Protein AF-A0ABD2MXI0-F1 (afdb_monomer)

pLDDT: mean 85.58, std 12.44, range [38.53, 97.31]

InterPro domains:
  IPR046341 SET domain superfamily [SSF82199] (22-144)
  IPR050600 SETD3/SETD6 methyltransferase [PTHR13271] (13-144)

Radius of gyration: 21.41 Å; Cα contacts (8 Å, |Δi|>4): 118; chains: 1; bounding box: 41×60×55 Å

Secondary structure (DSSP, 8-state):
--HHHHHHHHHHHGGGEEPPPHHHHHHHHHHHHTT---TT-EEEEEETTTEEEEEESS---TT-------GGGS--HHHHHH-HHHHHHHSS-----HHHHHHHHHHHHHHHGGG-TTHHHHHTS-SSPP--GGGS-HHHHTTS-HHHHHHHHHHHHHHHTT-

Structure (mmCIF, N/CA/C/O backbone):
data_AF-A0ABD2MXI0-F1
#
_entry.id   AF-A0ABD2MXI0-F1
#
loop_
_atom_site.group_PDB
_atom_site.id
_atom_site.type_symbol
_atom_site.label_atom_id
_atom_site.label_alt_id
_atom_site.label_comp_id
_atom_site.label_asym_id
_atom_site.label_entity_id
_atom_site.label_seq_id
_atom_site.pdbx_PDB_ins_code
_atom_site.Cartn_x
_atom_site.Cartn_y
_atom_site.Cartn_z
_atom_site.occupancy
_atom_site.B_iso_or_equiv
_atom_site.auth_seq_id
_atom_site.auth_comp_id
_atom_site.auth_asym_id
_atom_site.auth_atom_id
_atom_site.pdbx_PDB_model_num
ATOM 1 N N . MET A 1 1 ? -2.392 -37.648 29.460 1.00 53.56 1 MET A N 1
ATOM 2 C CA . MET A 1 1 ? -1.169 -37.071 28.840 1.00 53.56 1 MET A CA 1
ATOM 3 C C . MET A 1 1 ? -1.423 -36.378 27.478 1.00 53.56 1 MET A C 1
ATOM 5 O O . MET A 1 1 ? -0.682 -36.589 26.530 1.00 53.56 1 MET A O 1
ATOM 9 N N . GLY A 1 2 ? -2.438 -35.508 27.339 1.00 71.88 2 GLY A N 1
ATOM 10 C CA . GLY A 1 2 ? -2.767 -34.864 26.042 1.00 71.88 2 GLY A CA 1
ATOM 11 C C . GLY A 1 2 ? -2.481 -33.358 25.945 1.00 71.88 2 GLY A C 1
ATOM 12 O O . GLY A 1 2 ? -2.297 -32.824 24.850 1.00 71.88 2 GLY A O 1
ATOM 13 N N . ARG A 1 3 ? -2.411 -32.661 27.089 1.00 65.25 3 ARG A N 1
ATOM 14 C CA . ARG A 1 3 ? -2.288 -31.193 27.157 1.00 65.25 3 ARG A CA 1
ATOM 15 C C . ARG A 1 3 ? -0.935 -30.695 26.635 1.00 65.25 3 ARG A C 1
ATOM 17 O O . ARG A 1 3 ? -0.903 -29.806 25.789 1.00 65.25 3 ARG A O 1
ATOM 24 N N . THR A 1 4 ? 0.164 -31.335 27.032 1.00 72.44 4 THR A N 1
ATOM 25 C CA . THR A 1 4 ? 1.527 -30.978 26.597 1.00 72.44 4 THR A CA 1
ATOM 26 C C . THR A 1 4 ? 1.730 -31.187 25.096 1.00 72.44 4 THR A C 1
ATOM 28 O O . THR A 1 4 ? 2.303 -30.328 24.426 1.00 72.44 4 THR A O 1
ATOM 31 N N . LYS A 1 5 ? 1.198 -32.285 24.534 1.00 65.81 5 LYS A N 1
ATOM 32 C CA . LYS A 1 5 ? 1.287 -32.570 23.093 1.00 65.81 5 LYS A CA 1
ATOM 33 C C . LYS A 1 5 ? 0.536 -31.516 22.277 1.00 65.81 5 LYS A C 1
ATOM 35 O O . LYS A 1 5 ? 1.123 -30.990 21.335 1.00 65.81 5 LYS A O 1
ATOM 40 N N . ARG A 1 6 ? -0.690 -31.141 22.686 1.00 67.81 6 ARG A N 1
ATOM 41 C CA . ARG A 1 6 ? -1.489 -30.061 22.063 1.00 67.81 6 ARG A CA 1
ATOM 42 C C . ARG A 1 6 ? -0.785 -28.706 22.108 1.00 67.81 6 ARG A C 1
ATOM 44 O O . ARG A 1 6 ? -0.737 -28.019 21.095 1.00 67.81 6 ARG A O 1
ATOM 51 N N . ILE A 1 7 ? -0.205 -28.330 23.249 1.00 65.75 7 ILE A N 1
ATOM 52 C CA . ILE A 1 7 ? 0.540 -27.065 23.382 1.00 65.75 7 ILE A CA 1
ATOM 53 C C . ILE A 1 7 ? 1.755 -27.053 22.444 1.00 65.75 7 ILE A C 1
ATOM 55 O O . ILE A 1 7 ? 2.005 -26.064 21.758 1.00 65.75 7 ILE A O 1
ATOM 59 N N . ARG A 1 8 ? 2.478 -28.174 22.356 1.00 60.78 8 ARG A N 1
ATOM 60 C CA . ARG A 1 8 ? 3.668 -28.303 21.506 1.00 60.78 8 ARG A CA 1
ATOM 61 C C . ARG A 1 8 ? 3.335 -28.312 20.008 1.00 60.78 8 ARG A C 1
ATOM 63 O O . ARG A 1 8 ? 4.119 -27.793 19.222 1.00 60.78 8 ARG A O 1
ATOM 70 N N . THR A 1 9 ? 2.170 -28.834 19.610 1.00 60.09 9 THR A N 1
ATOM 71 C CA . THR A 1 9 ? 1.688 -28.737 18.215 1.00 60.09 9 THR A CA 1
ATOM 72 C C . THR A 1 9 ? 1.235 -27.321 17.871 1.00 60.09 9 THR A C 1
ATOM 74 O O . THR A 1 9 ? 1.617 -26.816 16.822 1.00 60.09 9 THR A O 1
ATOM 77 N N . ARG A 1 10 ? 0.523 -26.634 18.777 1.00 59.91 10 ARG A N 1
ATOM 78 C CA . ARG A 1 10 ? 0.129 -25.223 18.594 1.00 59.91 10 ARG A CA 1
ATOM 79 C C . ARG A 1 10 ? 1.339 -24.295 18.429 1.00 59.91 10 ARG A C 1
ATOM 81 O O . ARG A 1 10 ? 1.304 -23.403 17.591 1.00 59.91 10 ARG A O 1
ATOM 88 N N . ARG A 1 11 ? 2.426 -24.551 19.174 1.00 55.78 11 ARG A N 1
ATOM 89 C CA . ARG A 1 11 ? 3.695 -23.808 19.053 1.00 55.78 11 ARG A CA 1
ATOM 90 C C . ARG A 1 11 ? 4.399 -23.989 17.700 1.00 55.78 11 ARG A C 1
ATOM 92 O O . ARG A 1 11 ? 5.118 -23.093 17.275 1.00 55.78 11 ARG A O 1
ATOM 99 N N . LYS A 1 12 ? 4.194 -25.117 17.010 1.00 53.94 12 LYS A N 1
ATOM 100 C CA . LYS A 1 12 ? 4.702 -25.301 15.640 1.00 53.94 12 LYS A CA 1
ATOM 101 C C . LYS A 1 12 ? 3.912 -24.473 14.626 1.00 53.94 12 LYS A C 1
ATOM 103 O O . LYS A 1 12 ? 4.509 -23.914 13.722 1.00 53.94 12 LYS A O 1
ATOM 108 N N . THR A 1 13 ? 2.597 -24.323 14.795 1.00 53.44 13 THR A N 1
ATOM 109 C CA . THR A 1 13 ? 1.778 -23.466 13.916 1.00 53.44 13 THR A CA 1
ATOM 110 C C . THR A 1 13 ? 2.159 -21.987 14.039 1.00 53.44 13 THR A C 1
ATOM 112 O O . THR A 1 13 ? 2.171 -21.277 13.040 1.00 53.44 13 THR A O 1
ATOM 115 N N . THR A 1 14 ? 2.556 -21.528 15.231 1.00 53.84 14 THR A N 1
ATOM 116 C CA . THR A 1 14 ? 3.108 -20.174 15.423 1.00 53.84 14 THR A CA 1
ATOM 117 C C . THR A 1 14 ? 4.464 -19.951 14.753 1.00 53.84 14 THR A C 1
ATOM 119 O O . THR A 1 14 ? 4.815 -18.802 14.552 1.00 53.84 14 THR A O 1
ATOM 122 N N . GLN A 1 15 ? 5.206 -20.991 14.347 1.00 56.84 15 GLN A N 1
ATOM 123 C CA . GLN A 1 15 ? 6.446 -20.794 13.578 1.00 56.84 15 GLN A CA 1
ATOM 124 C C . GLN A 1 15 ? 6.196 -20.315 12.141 1.00 56.84 15 GLN A C 1
ATOM 126 O O . GLN A 1 15 ? 7.139 -19.916 11.483 1.00 56.84 15 GLN A O 1
ATOM 131 N N . ILE A 1 16 ? 4.960 -20.360 11.629 1.00 60.78 16 ILE A N 1
ATOM 132 C CA . ILE A 1 16 ? 4.640 -19.883 10.269 1.00 60.78 16 ILE A CA 1
ATOM 133 C C . ILE A 1 16 ? 4.564 -18.345 10.222 1.00 60.78 16 ILE A C 1
ATOM 135 O O . ILE A 1 16 ? 4.731 -17.744 9.159 1.00 60.78 16 ILE A O 1
ATOM 139 N N . ILE A 1 17 ? 4.309 -17.721 11.376 1.00 68.38 17 ILE A N 1
ATOM 140 C CA . ILE A 1 17 ? 4.064 -16.290 11.536 1.00 68.38 17 ILE A CA 1
ATOM 141 C C . ILE A 1 17 ? 5.245 -15.696 12.311 1.00 68.38 17 ILE A C 1
ATOM 143 O O . ILE A 1 17 ? 5.397 -15.941 13.505 1.00 68.38 17 ILE A O 1
ATOM 147 N N . GLY A 1 18 ? 6.080 -14.925 11.624 1.00 67.12 18 GLY A N 1
ATOM 148 C CA . GLY A 1 18 ? 7.110 -14.083 12.222 1.00 67.12 18 GLY A CA 1
ATOM 149 C C . GLY A 1 18 ? 6.528 -12.820 12.860 1.00 67.12 18 GLY A C 1
ATOM 150 O O . GLY A 1 18 ? 5.384 -12.438 12.602 1.00 67.12 18 GLY A O 1
ATOM 151 N N . GLU A 1 19 ? 7.324 -12.162 13.701 1.00 71.19 19 GLU A N 1
ATOM 152 C CA . GLU A 1 19 ? 6.914 -10.947 14.410 1.00 71.19 19 GLU A CA 1
ATOM 153 C C . GLU A 1 19 ? 6.640 -9.769 13.458 1.00 71.19 19 GLU A C 1
ATOM 155 O O . GLU A 1 19 ? 7.147 -9.700 12.335 1.00 71.19 19 GLU A O 1
ATOM 160 N N . SER A 1 20 ? 5.784 -8.848 13.905 1.00 71.81 20 SER A N 1
ATOM 161 C CA . SER A 1 20 ? 5.556 -7.570 13.229 1.00 71.81 20 SER A CA 1
ATOM 162 C C . SER A 1 20 ? 6.827 -6.728 13.274 1.00 71.81 20 SER A C 1
ATOM 164 O O . SER A 1 20 ? 7.418 -6.592 14.343 1.00 71.81 20 SER A O 1
ATOM 166 N N . THR A 1 21 ? 7.197 -6.114 12.158 1.00 78.00 21 THR A N 1
ATOM 167 C CA . THR A 1 21 ? 8.317 -5.172 12.100 1.00 78.00 21 THR A CA 1
ATOM 168 C C . THR A 1 21 ? 7.898 -3.779 12.595 1.00 78.00 21 THR A C 1
ATOM 170 O O . THR A 1 21 ? 6.710 -3.433 12.579 1.00 78.00 21 THR A O 1
ATOM 173 N N . ASP A 1 22 ? 8.861 -2.983 13.066 1.00 83.56 22 ASP A N 1
ATOM 174 C CA . ASP A 1 22 ? 8.607 -1.678 13.699 1.00 83.56 22 ASP A CA 1
ATOM 175 C C . ASP A 1 22 ? 7.893 -0.682 12.776 1.00 83.56 22 ASP A C 1
ATOM 177 O O . ASP A 1 22 ? 6.955 -0.006 13.198 1.00 83.56 22 ASP A O 1
ATOM 181 N N . ASP A 1 23 ? 8.258 -0.652 11.495 1.00 83.94 23 ASP A N 1
ATOM 182 C CA . ASP A 1 23 ? 7.623 0.156 10.446 1.00 83.94 23 ASP A CA 1
ATOM 183 C C . ASP A 1 23 ? 6.119 -0.126 10.316 1.00 83.94 23 ASP A C 1
ATOM 185 O O . ASP A 1 23 ? 5.319 0.787 10.106 1.00 83.94 23 ASP A O 1
ATOM 189 N N . ILE A 1 24 ? 5.696 -1.376 10.517 1.00 87.00 24 ILE A N 1
ATOM 190 C CA . ILE A 1 24 ? 4.275 -1.715 10.461 1.00 87.00 24 ILE A CA 1
ATOM 191 C C . ILE A 1 24 ? 3.543 -1.262 11.726 1.00 87.00 24 ILE A C 1
ATOM 193 O O . ILE A 1 24 ? 2.388 -0.835 11.661 1.00 87.00 24 ILE A O 1
ATOM 197 N N . ASN A 1 25 ? 4.191 -1.342 12.887 1.00 88.69 25 ASN A N 1
ATOM 198 C CA . ASN A 1 25 ? 3.609 -0.8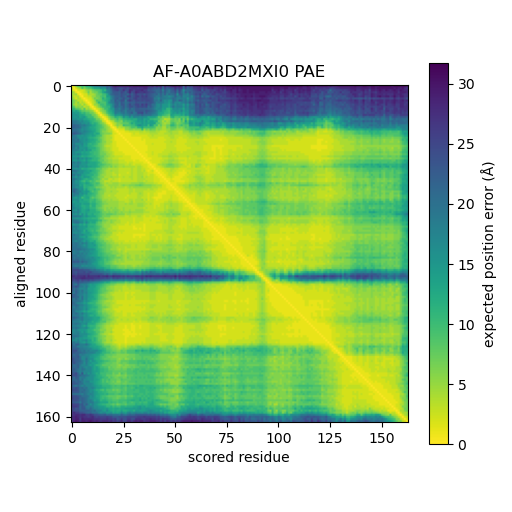28 14.124 1.00 88.69 25 ASN A CA 1
ATOM 199 C C . ASN A 1 25 ? 3.392 0.689 14.039 1.00 88.69 25 ASN A C 1
ATOM 201 O O . ASN A 1 25 ? 2.332 1.174 14.443 1.00 88.69 25 ASN A O 1
ATOM 205 N N . VAL A 1 26 ? 4.343 1.409 13.435 1.00 93.38 26 VAL A N 1
ATOM 206 C CA . VAL A 1 26 ? 4.230 2.844 13.140 1.00 93.38 26 VAL A CA 1
ATOM 207 C C . VAL A 1 26 ? 3.057 3.119 12.195 1.00 93.38 26 VAL A C 1
ATOM 209 O O . VAL A 1 26 ? 2.191 3.926 12.537 1.00 93.38 26 VAL A O 1
ATOM 212 N N . LEU A 1 27 ? 2.934 2.383 11.082 1.00 93.94 27 LEU A N 1
ATOM 213 C CA . LEU A 1 27 ? 1.784 2.495 10.172 1.00 93.94 27 LEU A CA 1
ATOM 214 C C . LEU A 1 27 ? 0.448 2.301 10.904 1.00 93.94 27 LEU A C 1
ATOM 216 O O . LEU A 1 27 ? -0.481 3.094 10.758 1.00 93.94 27 LEU A O 1
ATOM 220 N N . MET A 1 28 ? 0.335 1.240 11.704 1.00 92.56 28 MET A N 1
ATOM 221 C CA . MET A 1 28 ? -0.903 0.904 12.412 1.00 92.56 28 MET A CA 1
ATOM 222 C C . MET A 1 28 ? -1.276 1.967 13.448 1.00 92.56 28 MET A C 1
ATOM 224 O O . MET A 1 28 ? -2.465 2.199 13.682 1.00 92.56 28 MET A O 1
ATOM 228 N N . HIS A 1 29 ? -0.284 2.603 14.073 1.00 94.31 29 HIS A N 1
ATOM 229 C CA . HIS A 1 29 ? -0.501 3.745 14.952 1.00 94.31 29 HIS A CA 1
ATOM 230 C C . HIS A 1 29 ? -1.007 4.957 14.162 1.00 94.31 29 HIS A C 1
ATOM 232 O O . HIS A 1 29 ? -2.071 5.480 14.487 1.00 94.31 29 HIS A O 1
ATOM 238 N N . TRP A 1 30 ? -0.319 5.332 13.080 1.00 96.56 30 TRP A N 1
ATOM 239 C CA . TRP A 1 30 ? -0.713 6.440 12.208 1.00 96.56 30 TRP A CA 1
ATOM 240 C C . TRP A 1 30 ? -2.138 6.289 11.669 1.00 96.56 30 TRP A C 1
ATOM 242 O O . TRP A 1 30 ? -2.934 7.224 11.748 1.00 96.56 30 TRP A O 1
ATOM 252 N N . MET A 1 31 ? -2.514 5.095 11.203 1.00 96.06 31 MET A N 1
ATOM 253 C CA . MET A 1 31 ? -3.875 4.833 10.731 1.00 96.06 31 MET A CA 1
ATOM 254 C C . MET A 1 31 ? -4.910 5.086 11.837 1.00 96.06 31 MET A C 1
ATOM 256 O O . MET A 1 31 ? -5.931 5.726 11.591 1.00 96.06 31 MET A O 1
ATOM 260 N N . ARG A 1 32 ? -4.659 4.607 13.065 1.00 95.44 32 ARG A N 1
ATOM 261 C CA . ARG A 1 32 ? -5.576 4.802 14.207 1.00 95.44 32 ARG A CA 1
ATOM 262 C C . ARG A 1 32 ? -5.708 6.271 14.592 1.00 95.44 32 ARG A C 1
ATOM 264 O O . ARG A 1 32 ? -6.822 6.713 14.860 1.00 95.44 32 ARG A O 1
ATOM 271 N N . SER A 1 33 ? -4.600 7.010 14.578 1.00 96.62 33 SER A N 1
ATOM 272 C CA . SER A 1 33 ? -4.585 8.459 14.805 1.00 96.62 33 SER A CA 1
ATOM 273 C C . SER A 1 33 ? -5.371 9.224 13.734 1.00 96.62 33 SER A C 1
ATOM 275 O O . SER A 1 33 ? -5.859 10.313 14.002 1.00 96.62 33 SER A O 1
ATOM 277 N N . ASN A 1 34 ? -5.570 8.617 12.559 1.00 96.69 34 ASN A N 1
ATOM 278 C CA . ASN A 1 34 ? -6.383 9.129 11.457 1.00 96.69 34 ASN A CA 1
ATOM 279 C C . ASN A 1 34 ? -7.732 8.400 11.315 1.00 96.69 34 ASN A C 1
ATOM 281 O O . ASN A 1 34 ? -8.202 8.104 10.215 1.00 96.69 34 ASN A O 1
ATOM 285 N N . ASN A 1 35 ? -8.372 8.099 12.446 1.00 95.81 35 ASN A N 1
ATOM 286 C CA . ASN A 1 35 ? -9.748 7.598 12.535 1.00 95.81 35 ASN A CA 1
ATOM 287 C C . ASN A 1 35 ? -9.980 6.194 11.949 1.00 95.81 35 ASN A C 1
ATOM 289 O O . ASN A 1 35 ? -11.131 5.767 11.796 1.00 95.81 35 ASN A O 1
ATOM 293 N N . TRP A 1 36 ? -8.926 5.428 11.667 1.00 96.00 36 TRP A N 1
ATOM 294 C CA . TRP A 1 36 ? -9.078 4.021 11.321 1.00 96.00 36 TRP A CA 1
ATOM 295 C C . TRP A 1 36 ? -9.432 3.175 12.551 1.00 96.00 36 TRP A C 1
ATOM 297 O O . TRP A 1 36 ? -8.807 3.272 13.609 1.00 96.00 36 TRP A O 1
ATOM 307 N N . LYS A 1 37 ? -10.412 2.278 12.397 1.00 94.38 37 LYS A N 1
ATOM 308 C CA . LYS A 1 37 ? -10.853 1.354 13.450 1.00 94.38 37 LYS A CA 1
ATOM 309 C C . LYS A 1 37 ? -10.552 -0.086 13.056 1.00 94.38 37 LYS A C 1
ATOM 311 O O . LYS A 1 37 ? -11.080 -0.595 12.071 1.00 94.38 37 LYS A O 1
ATOM 316 N N . ASN A 1 38 ? -9.764 -0.771 13.880 1.00 90.81 38 ASN A N 1
ATOM 317 C CA . ASN A 1 38 ? -9.436 -2.183 13.690 1.00 90.81 38 ASN A CA 1
ATOM 318 C C . ASN A 1 38 ? -10.522 -3.104 14.277 1.00 90.81 38 ASN A C 1
ATOM 320 O O . ASN A 1 38 ? -10.305 -3.778 15.284 1.00 90.81 38 ASN A O 1
ATOM 324 N N . THR A 1 39 ? -11.709 -3.108 13.670 1.00 88.06 39 THR A N 1
ATOM 325 C CA . THR A 1 39 ? -12.868 -3.887 14.149 1.00 88.06 39 THR A CA 1
ATOM 326 C C . THR A 1 39 ? -12.619 -5.393 14.132 1.00 88.06 39 THR A C 1
ATOM 328 O O . THR A 1 39 ? -13.070 -6.111 15.022 1.00 88.06 39 THR A O 1
ATOM 331 N N . SER A 1 40 ? -11.847 -5.863 13.155 1.00 86.06 40 SER A N 1
ATOM 332 C CA . SER A 1 40 ? -11.648 -7.290 12.877 1.00 86.06 40 SER A CA 1
ATOM 333 C C . SER A 1 40 ? -10.361 -7.843 13.497 1.00 86.06 40 SER A C 1
ATOM 335 O O . SER A 1 40 ? -9.940 -8.950 13.169 1.00 86.06 40 SER A O 1
ATOM 337 N N . HIS A 1 41 ? -9.741 -7.094 14.420 1.00 89.62 41 HIS A N 1
ATOM 338 C CA . HIS A 1 41 ? -8.523 -7.471 15.153 1.00 89.62 41 HIS A CA 1
ATOM 339 C C . HIS A 1 41 ? -7.398 -7.971 14.243 1.00 89.62 41 HIS A C 1
ATOM 341 O O . HIS A 1 41 ? -6.735 -8.975 14.516 1.00 89.62 41 HIS 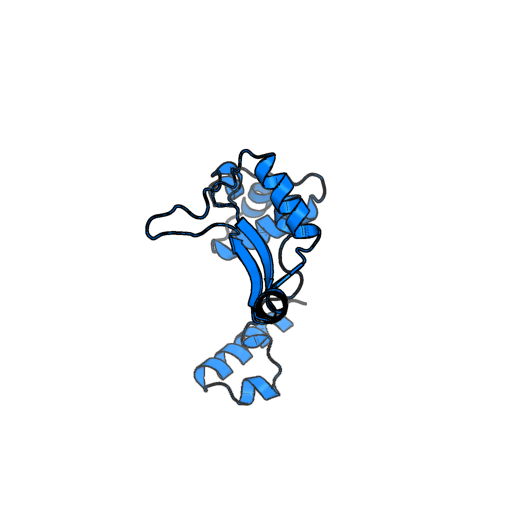A O 1
ATOM 347 N N . ILE A 1 42 ? -7.201 -7.248 13.148 1.00 89.94 42 ILE A N 1
ATOM 348 C CA . ILE A 1 42 ? -6.154 -7.528 12.185 1.00 89.94 42 ILE A CA 1
ATOM 349 C C . ILE A 1 42 ? -4.805 -7.148 12.781 1.00 89.94 42 ILE A C 1
ATOM 351 O O . ILE A 1 42 ? -4.640 -6.091 13.397 1.00 89.94 42 ILE A O 1
ATOM 355 N N . LYS A 1 43 ? -3.840 -8.035 12.589 1.00 88.94 43 LYS A N 1
ATOM 356 C CA . LYS A 1 43 ? -2.431 -7.837 12.876 1.00 88.94 43 LYS A CA 1
ATOM 357 C C . 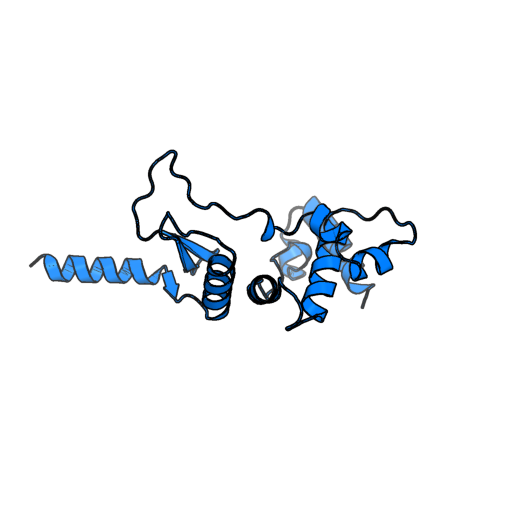LYS A 1 43 ? -1.648 -8.031 11.594 1.00 88.94 43 LYS A C 1
ATOM 359 O O . LYS A 1 43 ? -1.972 -8.900 10.786 1.00 88.94 43 LYS A O 1
ATOM 364 N N . CYS A 1 44 ? -0.612 -7.230 11.434 1.00 89.00 44 CYS A N 1
ATOM 365 C CA . CYS A 1 44 ? 0.351 -7.423 10.371 1.00 89.00 44 CYS A CA 1
ATOM 366 C C . CYS A 1 44 ? 1.508 -8.269 10.889 1.00 89.00 44 CYS A C 1
ATOM 368 O O . CYS A 1 44 ? 1.931 -8.126 12.038 1.00 89.00 44 CYS A O 1
ATOM 370 N N . SER A 1 45 ? 2.010 -9.168 10.057 1.00 88.25 45 SER A N 1
ATOM 371 C CA . SER A 1 45 ? 3.068 -10.104 10.431 1.00 88.25 45 SER A CA 1
ATOM 372 C C . SER A 1 45 ? 3.872 -10.516 9.213 1.00 88.25 45 SER A C 1
ATOM 374 O O . SER A 1 45 ? 3.439 -10.323 8.075 1.00 88.25 45 SER A O 1
ATOM 376 N N . PHE A 1 46 ? 5.046 -11.090 9.448 1.00 86.50 46 PHE A N 1
ATOM 377 C CA . PHE A 1 46 ? 5.848 -11.667 8.382 1.00 86.50 46 PHE A CA 1
ATOM 378 C C . PHE A 1 46 ? 5.501 -13.145 8.198 1.00 86.50 46 PHE A C 1
ATOM 380 O O . PHE A 1 46 ? 5.542 -13.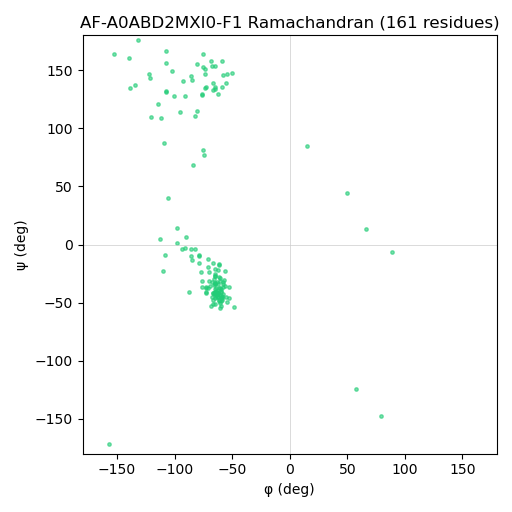922 9.143 1.00 86.50 46 PHE A O 1
ATOM 387 N N . PHE A 1 47 ? 5.188 -13.559 6.979 1.00 88.19 47 PHE A N 1
ATOM 388 C CA . PHE A 1 47 ? 4.946 -14.952 6.623 1.00 88.19 47 PHE A CA 1
ATOM 389 C C . PHE A 1 47 ? 6.122 -15.455 5.799 1.00 88.19 47 PHE A C 1
ATOM 391 O O . PHE A 1 47 ? 6.505 -14.827 4.815 1.00 88.19 47 PHE A O 1
ATOM 398 N N . HIS A 1 48 ? 6.673 -16.615 6.151 1.00 85.00 48 HIS A N 1
ATOM 399 C CA . HIS A 1 48 ? 7.875 -17.136 5.488 1.00 85.00 48 HIS A CA 1
ATOM 400 C C . HIS A 1 48 ? 7.738 -17.307 3.967 1.00 85.00 48 HIS A C 1
ATOM 402 O O . HIS A 1 48 ? 8.725 -17.164 3.252 1.00 85.00 48 HIS A O 1
ATOM 408 N N . LEU A 1 49 ? 6.532 -17.597 3.471 1.00 84.19 49 LEU A N 1
ATOM 409 C CA . LEU A 1 49 ? 6.292 -17.837 2.046 1.00 84.19 49 LEU A CA 1
ATOM 410 C C . LEU A 1 49 ? 5.992 -16.557 1.256 1.00 84.19 49 LEU A C 1
ATOM 412 O O . LEU A 1 49 ? 6.464 -16.408 0.133 1.00 84.19 49 LEU A O 1
ATOM 416 N N . THR A 1 50 ? 5.201 -15.642 1.818 1.00 86.50 50 THR A N 1
ATOM 417 C CA . THR A 1 50 ? 4.674 -14.471 1.092 1.00 86.50 50 THR A CA 1
ATOM 418 C C . THR A 1 50 ? 5.307 -13.150 1.521 1.00 86.50 50 THR A C 1
ATOM 420 O O . THR A 1 50 ? 5.078 -12.128 0.882 1.00 86.50 50 THR A O 1
ATOM 423 N N . GLY A 1 51 ? 6.104 -13.145 2.590 1.00 86.56 51 GLY A N 1
ATOM 424 C CA . GLY A 1 51 ? 6.615 -11.933 3.221 1.00 86.56 51 GLY A CA 1
ATOM 425 C C . GLY A 1 51 ? 5.571 -11.271 4.122 1.00 86.56 51 GLY A C 1
ATOM 426 O O . GLY A 1 51 ? 4.753 -11.948 4.743 1.00 86.56 51 GLY A O 1
ATOM 427 N N . ARG A 1 52 ? 5.601 -9.937 4.222 1.00 88.19 52 ARG A N 1
ATOM 428 C CA . ARG A 1 52 ? 4.640 -9.177 5.039 1.00 88.19 52 ARG A CA 1
ATOM 429 C C . ARG A 1 52 ? 3.205 -9.437 4.579 1.00 88.19 52 ARG A C 1
ATOM 431 O O . ARG A 1 52 ? 2.909 -9.405 3.390 1.00 88.19 52 ARG A O 1
ATOM 438 N N . GLY A 1 53 ? 2.316 -9.657 5.534 1.00 89.19 53 GLY A N 1
ATOM 439 C CA . GLY A 1 53 ? 0.897 -9.871 5.296 1.00 89.19 53 GLY A CA 1
ATOM 440 C C . GLY A 1 53 ? 0.074 -9.544 6.532 1.00 89.19 53 GLY A C 1
ATOM 441 O O . GLY A 1 53 ? 0.593 -9.043 7.531 1.00 89.19 53 GLY A O 1
ATOM 442 N N . ILE A 1 54 ? -1.214 -9.868 6.473 1.00 90.56 54 ILE A N 1
ATOM 443 C CA . ILE A 1 54 ? -2.161 -9.636 7.561 1.00 90.56 54 ILE A CA 1
ATOM 444 C C . ILE A 1 54 ? -2.822 -10.939 8.007 1.00 90.56 54 ILE A C 1
ATOM 446 O O . ILE A 1 54 ? -3.089 -11.823 7.198 1.00 90.56 54 ILE A O 1
ATOM 450 N N . HIS A 1 55 ? -3.127 -11.043 9.295 1.00 89.12 55 HIS A N 1
ATOM 451 C CA . HIS A 1 55 ? -3.982 -12.090 9.847 1.00 89.12 55 HIS A CA 1
ATOM 452 C C . HIS A 1 55 ? -4.915 -11.511 10.910 1.00 89.12 55 HIS A C 1
ATOM 454 O O . HIS A 1 55 ? -4.652 -10.450 11.467 1.00 89.12 55 HIS A O 1
ATOM 460 N N . SER A 1 56 ? -6.001 -12.215 11.227 1.00 89.75 56 SER A N 1
ATOM 461 C CA . SER A 1 56 ? -6.851 -11.872 12.369 1.00 89.75 56 SER A CA 1
ATOM 462 C C . SER A 1 56 ? -6.570 -12.799 13.547 1.00 89.75 56 SER A C 1
ATOM 464 O O . SER A 1 56 ? -6.192 -13.959 13.377 1.00 89.75 56 SER A O 1
ATOM 466 N N . THR A 1 57 ? -6.747 -12.285 14.764 1.00 87.31 57 THR A N 1
ATOM 467 C CA . THR A 1 57 ? -6.795 -13.111 15.981 1.00 87.31 57 THR A CA 1
ATOM 468 C C . THR A 1 57 ? -8.213 -13.559 16.335 1.00 87.31 57 THR A C 1
ATOM 470 O O . THR A 1 57 ? -8.393 -14.280 17.315 1.00 87.31 57 THR A O 1
ATOM 473 N N . LYS A 1 58 ? -9.221 -13.115 15.577 1.00 88.19 58 LYS A N 1
ATOM 474 C CA . LYS A 1 58 ? -10.617 -13.529 15.716 1.00 88.19 58 LYS A CA 1
ATOM 475 C C . LYS A 1 58 ? -11.018 -14.435 14.556 1.00 88.19 58 LYS A C 1
ATOM 477 O O . LYS A 1 58 ? -10.417 -14.405 13.484 1.00 88.19 58 LYS A O 1
ATOM 482 N N . LYS A 1 59 ? -12.042 -15.254 14.795 1.00 91.25 59 LYS A N 1
ATOM 483 C CA . LYS A 1 59 ? -12.720 -15.979 13.721 1.00 91.25 59 LYS A CA 1
ATOM 484 C C . LYS A 1 59 ? -13.391 -14.946 12.812 1.00 91.25 59 LYS A C 1
ATOM 486 O O . LYS A 1 59 ? -14.009 -14.016 13.319 1.00 91.25 59 LYS A O 1
ATOM 491 N N . ILE A 1 60 ? -13.216 -15.121 11.510 1.00 91.50 60 ILE A N 1
ATOM 492 C CA . ILE A 1 60 ? -13.857 -14.336 10.456 1.00 91.50 60 ILE A CA 1
ATOM 493 C C . ILE A 1 60 ? -14.899 -15.246 9.814 1.00 91.50 60 ILE A C 1
ATOM 495 O O . ILE A 1 60 ? -14.592 -16.400 9.498 1.00 91.50 60 ILE A O 1
ATOM 499 N N . GLU A 1 61 ? -16.108 -14.738 9.634 1.00 94.25 61 GLU A N 1
ATOM 500 C CA . GLU A 1 61 ? -17.203 -15.432 8.968 1.00 94.25 61 GLU A CA 1
ATOM 501 C C . GLU A 1 61 ? -17.482 -14.837 7.584 1.00 94.25 61 GLU A C 1
ATOM 503 O O . GLU A 1 61 ? -16.961 -13.786 7.202 1.00 94.25 61 GLU A O 1
ATOM 508 N N . ASN A 1 62 ? -18.265 -15.554 6.778 1.00 94.44 62 ASN A N 1
ATOM 509 C CA . ASN A 1 62 ? -18.634 -15.063 5.457 1.00 94.44 62 ASN A CA 1
ATOM 510 C C . ASN A 1 62 ? -19.524 -13.817 5.598 1.00 94.44 62 ASN A C 1
ATOM 512 O O . ASN A 1 62 ? -20.467 -13.819 6.383 1.00 94.44 62 ASN A O 1
ATOM 516 N N . GLY A 1 63 ? -19.221 -12.769 4.834 1.00 93.25 63 GLY A N 1
ATOM 517 C CA . GLY A 1 63 ? -19.899 -11.475 4.916 1.00 93.25 63 GLY A CA 1
ATOM 518 C C . GLY A 1 63 ? -19.292 -10.496 5.926 1.00 93.25 63 GLY A C 1
ATOM 519 O O . GLY A 1 63 ? -19.681 -9.327 5.926 1.00 93.25 63 GLY A O 1
ATOM 520 N N . ASP A 1 64 ? -18.312 -10.914 6.736 1.00 92.38 64 ASP A N 1
ATOM 521 C CA . ASP A 1 64 ? -17.626 -10.003 7.651 1.00 92.38 64 ASP A CA 1
ATOM 522 C C . ASP A 1 64 ? -16.807 -8.954 6.898 1.00 92.38 64 ASP A C 1
ATOM 524 O O . ASP A 1 64 ? -16.064 -9.235 5.954 1.00 92.38 64 ASP A O 1
ATOM 528 N N . ILE A 1 65 ? -16.867 -7.717 7.389 1.00 91.81 65 ILE A N 1
ATOM 529 C CA . ILE A 1 65 ? -16.031 -6.642 6.864 1.00 91.81 65 ILE A CA 1
ATOM 530 C C . ILE A 1 65 ? -14.654 -6.725 7.519 1.00 91.81 65 ILE A C 1
ATOM 532 O O . ILE A 1 65 ? -14.490 -6.421 8.700 1.00 91.81 65 ILE A O 1
ATOM 536 N N . LEU A 1 66 ? -13.641 -7.103 6.740 1.00 91.38 66 LEU A N 1
ATOM 537 C CA . LEU A 1 66 ? -12.270 -7.248 7.233 1.00 91.38 66 LEU A CA 1
ATOM 538 C C . LEU A 1 66 ? -11.644 -5.903 7.606 1.00 91.38 66 LEU A C 1
ATOM 540 O O . LEU A 1 66 ? -11.136 -5.734 8.711 1.00 91.38 66 LEU A O 1
ATOM 544 N N . ILE A 1 67 ? -11.678 -4.946 6.681 1.00 92.62 67 ILE A N 1
ATOM 545 C CA . ILE A 1 67 ? -11.001 -3.655 6.806 1.00 92.62 67 ILE A CA 1
ATOM 546 C C . ILE A 1 67 ? -11.929 -2.564 6.276 1.00 92.62 67 ILE A C 1
ATOM 548 O O . ILE A 1 67 ? -12.492 -2.693 5.193 1.00 92.62 67 ILE A O 1
ATOM 552 N N . LYS A 1 68 ? -12.044 -1.462 7.021 1.00 94.44 68 LYS A N 1
ATOM 553 C CA . LYS A 1 68 ? -12.643 -0.205 6.554 1.00 94.44 68 LYS A CA 1
ATOM 554 C C . LYS A 1 68 ? -11.601 0.895 6.666 1.00 94.44 68 LYS A C 1
ATOM 556 O O . LYS A 1 68 ? -11.263 1.258 7.785 1.00 94.44 68 LYS A O 1
ATOM 561 N N . VAL A 1 69 ? -11.086 1.399 5.549 1.00 95.19 69 VAL A N 1
ATOM 562 C CA . VAL A 1 69 ? -10.082 2.478 5.536 1.00 95.19 69 VAL A CA 1
ATOM 563 C C . VAL A 1 69 ? -10.780 3.809 5.232 1.00 95.19 69 VAL A C 1
ATOM 565 O O . VAL A 1 69 ? -11.524 3.870 4.252 1.00 95.19 69 VAL A O 1
ATOM 568 N N . PRO A 1 70 ? -10.587 4.859 6.053 1.00 95.94 70 PRO A N 1
ATOM 569 C CA . PRO A 1 70 ? -11.062 6.205 5.740 1.00 95.94 70 PRO A CA 1
ATOM 570 C C . PRO A 1 70 ? -10.535 6.701 4.390 1.00 95.94 70 PRO A C 1
ATOM 572 O O . PRO A 1 70 ? -9.357 6.525 4.086 1.00 95.94 70 PRO A O 1
ATOM 575 N N . TYR A 1 71 ? -11.387 7.367 3.605 1.00 95.12 71 TYR A N 1
ATOM 576 C CA . TYR A 1 71 ? -11.011 7.877 2.280 1.00 95.12 71 TYR A CA 1
ATOM 577 C C . TYR A 1 71 ? -9.814 8.840 2.331 1.00 95.12 71 TYR A C 1
ATOM 579 O O . TYR A 1 71 ? -8.965 8.802 1.450 1.00 95.12 71 TYR A O 1
ATOM 587 N N . SER A 1 72 ? -9.693 9.631 3.403 1.00 94.38 72 SER A N 1
ATOM 588 C CA . SER A 1 72 ? -8.577 10.560 3.631 1.00 94.38 72 SER A CA 1
ATOM 589 C C . SER A 1 72 ? -7.200 9.893 3.735 1.00 94.38 72 SER A C 1
ATOM 591 O O . SER A 1 72 ? -6.191 10.577 3.609 1.00 94.38 72 SER A O 1
ATOM 593 N N . LEU A 1 73 ? -7.138 8.576 3.969 1.00 96.38 73 LEU A N 1
ATOM 594 C CA . LEU A 1 73 ? -5.881 7.823 4.007 1.00 96.38 73 LEU A CA 1
ATOM 595 C C . LEU A 1 73 ? -5.519 7.182 2.664 1.00 96.38 73 LEU A C 1
ATOM 597 O O . LEU A 1 73 ? -4.464 6.557 2.554 1.00 96.38 73 LEU A O 1
ATOM 601 N N . LEU A 1 74 ? -6.381 7.295 1.653 1.00 96.00 74 LEU A N 1
ATOM 602 C CA . LEU A 1 74 ? -6.112 6.774 0.319 1.00 96.00 74 LEU A CA 1
ATOM 603 C C . LEU A 1 74 ? -5.318 7.793 -0.497 1.00 96.00 74 LEU A C 1
ATOM 605 O O . LEU A 1 74 ? -5.545 8.993 -0.400 1.00 96.00 74 LEU A O 1
ATOM 609 N N . ILE A 1 75 ? -4.420 7.295 -1.344 1.00 95.81 75 ILE A N 1
ATOM 610 C CA . ILE A 1 75 ? -3.786 8.093 -2.394 1.00 95.81 75 ILE A CA 1
ATOM 611 C C . ILE A 1 75 ? -4.587 7.855 -3.671 1.00 95.81 75 ILE A C 1
ATOM 613 O O . ILE A 1 75 ? -4.639 6.738 -4.188 1.00 95.81 75 ILE A O 1
ATOM 617 N N . THR A 1 76 ? -5.244 8.898 -4.158 1.00 93.25 76 THR A N 1
ATOM 618 C CA . THR A 1 76 ? -6.135 8.865 -5.319 1.00 93.25 76 THR A CA 1
ATOM 619 C C . THR A 1 76 ? -5.801 10.006 -6.272 1.00 93.25 76 THR A C 1
ATOM 621 O O . THR A 1 76 ? -4.974 10.869 -5.991 1.00 93.25 76 THR A O 1
ATOM 624 N N . TYR A 1 77 ? -6.472 10.057 -7.420 1.00 90.00 77 TYR A N 1
ATOM 625 C CA . TYR A 1 77 ? -6.301 11.187 -8.327 1.00 90.00 77 TYR A CA 1
ATOM 626 C C . TYR A 1 77 ? -6.642 12.536 -7.664 1.00 90.00 77 TYR A C 1
ATOM 628 O O . TYR A 1 77 ? -5.936 13.511 -7.901 1.00 90.00 77 TYR A O 1
ATOM 636 N N . SER A 1 78 ? -7.656 12.585 -6.787 1.00 90.81 78 SER A N 1
ATOM 637 C CA . SER A 1 78 ? -8.018 13.830 -6.096 1.00 90.81 78 SER A CA 1
ATOM 638 C C . SER A 1 78 ? -6.893 14.312 -5.178 1.00 90.81 78 SER A C 1
ATOM 640 O O . SER A 1 78 ? -6.515 15.478 -5.246 1.00 90.81 78 SER A O 1
ATOM 642 N N . THR A 1 79 ? -6.269 13.405 -4.412 1.00 93.19 79 THR A N 1
ATOM 643 C CA . THR A 1 79 ? -5.135 13.766 -3.539 1.00 93.19 79 THR A CA 1
ATOM 644 C C . THR A 1 79 ? -3.929 14.267 -4.330 1.00 93.19 79 THR A C 1
ATOM 646 O O . THR A 1 79 ? -3.191 15.127 -3.861 1.00 93.19 79 THR A O 1
ATOM 649 N N . LEU A 1 80 ? -3.729 13.748 -5.546 1.00 91.56 80 LEU A N 1
ATOM 650 C CA . LEU A 1 80 ? -2.679 14.216 -6.451 1.00 91.56 80 LEU A CA 1
ATOM 651 C C . LEU A 1 80 ? -2.947 15.652 -6.917 1.00 91.56 80 LEU A C 1
ATOM 653 O O . LEU A 1 80 ? -2.050 16.488 -6.867 1.00 91.56 80 LEU A O 1
ATOM 657 N N . THR A 1 81 ? -4.175 15.948 -7.353 1.00 88.25 81 THR A N 1
ATOM 658 C CA . THR A 1 81 ? -4.542 17.281 -7.861 1.00 88.25 81 THR A CA 1
ATOM 659 C C . THR A 1 81 ? -4.606 18.359 -6.783 1.00 88.25 81 THR A C 1
ATOM 661 O O . THR A 1 81 ? -4.456 19.535 -7.094 1.00 88.25 81 THR A O 1
ATOM 664 N N . GLU A 1 82 ? -4.809 17.967 -5.526 1.00 90.94 82 GLU A N 1
ATOM 665 C CA . GLU A 1 82 ? -4.779 18.866 -4.367 1.00 90.94 82 GLU A CA 1
ATOM 666 C C . GLU A 1 82 ? -3.347 19.216 -3.922 1.00 90.94 82 GLU A C 1
ATOM 668 O O . GLU A 1 82 ? -3.151 20.181 -3.187 1.00 90.94 82 GLU A O 1
ATOM 673 N N . SER A 1 83 ? -2.327 18.470 -4.366 1.00 90.50 83 SER A N 1
ATOM 674 C CA . SER A 1 83 ? -0.931 18.787 -4.057 1.00 90.50 83 SER A CA 1
ATOM 675 C C . SER A 1 83 ? -0.396 19.884 -4.975 1.00 90.50 83 SER A C 1
ATOM 677 O O . SER A 1 83 ? -0.190 19.682 -6.174 1.00 90.50 83 SER A O 1
ATOM 679 N N . ASP A 1 84 ? -0.070 21.033 -4.386 1.00 89.69 84 ASP A N 1
ATOM 680 C CA . ASP A 1 84 ? 0.544 22.155 -5.098 1.00 89.69 84 ASP A CA 1
ATOM 681 C C . ASP A 1 84 ? 1.885 21.784 -5.743 1.00 89.69 84 ASP A C 1
ATOM 683 O O . ASP A 1 84 ? 2.169 22.201 -6.868 1.00 89.69 84 ASP A O 1
ATOM 687 N N . GLU A 1 85 ? 2.732 21.011 -5.055 1.00 89.44 85 G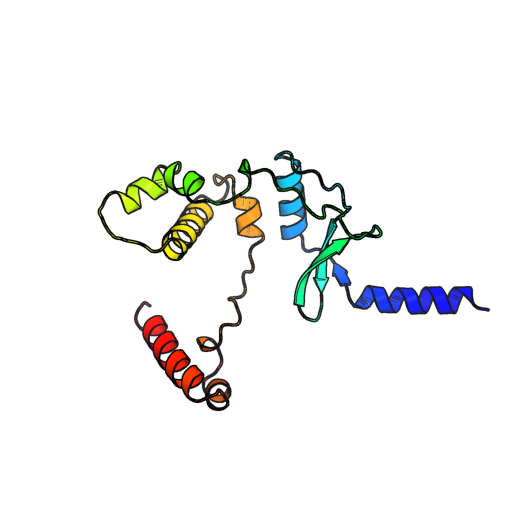LU A N 1
ATOM 688 C CA . GLU A 1 85 ? 4.026 20.594 -5.602 1.00 89.44 85 GLU A CA 1
ATOM 689 C C . GLU A 1 85 ? 3.858 19.647 -6.785 1.00 89.44 85 GLU A C 1
ATOM 691 O O . GLU A 1 85 ? 4.540 19.814 -7.799 1.00 89.44 85 GLU A O 1
ATOM 696 N N . PHE A 1 86 ? 2.918 18.703 -6.686 1.00 89.75 86 PHE A N 1
ATOM 697 C CA . PHE A 1 86 ? 2.559 17.841 -7.803 1.00 89.75 86 PHE A CA 1
ATOM 698 C C . PHE A 1 86 ? 2.060 18.691 -8.977 1.00 89.75 86 PHE A C 1
ATOM 700 O O . PHE A 1 86 ? 2.629 18.647 -10.065 1.00 89.75 86 PHE A O 1
ATOM 707 N N . MET A 1 87 ? 1.082 19.570 -8.762 1.00 89.06 87 MET A N 1
ATOM 708 C CA . MET A 1 87 ? 0.530 20.400 -9.834 1.00 89.06 87 MET A CA 1
ATOM 709 C C . MET A 1 87 ? 1.567 21.324 -10.485 1.00 89.06 87 MET A C 1
ATOM 711 O O . MET A 1 87 ? 1.490 21.569 -11.687 1.00 89.06 87 MET A O 1
ATOM 715 N N . ARG A 1 88 ? 2.580 21.803 -9.751 1.00 87.44 88 ARG A N 1
ATOM 716 C CA . ARG A 1 88 ? 3.689 22.586 -10.332 1.00 87.44 88 ARG A CA 1
ATOM 717 C C . ARG A 1 88 ? 4.499 21.803 -11.363 1.00 87.44 88 ARG A C 1
ATOM 719 O O . ARG A 1 88 ? 4.886 22.390 -12.368 1.00 87.44 88 ARG A O 1
ATOM 726 N N . ILE A 1 89 ? 4.720 20.507 -11.149 1.00 84.06 89 ILE A N 1
ATOM 727 C CA . ILE A 1 89 ? 5.459 19.645 -12.085 1.00 84.06 89 ILE A CA 1
ATOM 728 C C . ILE A 1 89 ? 4.620 19.359 -13.339 1.00 84.06 89 ILE A C 1
ATOM 730 O O . ILE A 1 89 ? 5.146 19.338 -14.448 1.00 84.06 89 ILE A O 1
ATOM 734 N N . PHE A 1 90 ? 3.305 19.191 -13.181 1.00 79.31 90 PHE A N 1
ATOM 735 C CA . PHE A 1 90 ? 2.413 18.747 -14.260 1.00 79.31 90 PHE A CA 1
ATOM 736 C C . PHE A 1 90 ? 1.658 19.880 -14.981 1.00 79.31 90 PHE A C 1
ATOM 738 O O . PHE A 1 90 ? 0.909 19.609 -15.919 1.00 79.31 90 PHE A O 1
ATOM 745 N N . LYS A 1 91 ? 1.880 21.152 -14.612 1.00 71.69 91 LYS A N 1
ATOM 746 C CA . LYS A 1 91 ? 1.287 22.340 -15.270 1.00 71.69 91 LYS A CA 1
ATOM 747 C C . LYS A 1 91 ? 1.581 22.431 -16.776 1.00 71.69 91 LYS A C 1
ATOM 749 O O . LYS A 1 91 ? 0.822 23.072 -17.500 1.00 71.69 91 LYS A O 1
ATOM 754 N N . HIS A 1 92 ? 2.640 21.782 -17.260 1.00 60.84 92 HIS A N 1
ATOM 755 C CA . HIS A 1 92 ? 3.044 21.800 -18.665 1.00 60.84 92 HIS A CA 1
ATOM 756 C C . HIS A 1 92 ? 2.780 20.444 -19.336 1.00 60.84 92 HIS A C 1
ATOM 758 O O . HIS A 1 92 ? 3.631 19.564 -19.362 1.00 60.84 92 HIS A O 1
ATOM 764 N N . SER A 1 93 ? 1.552 20.298 -19.845 1.00 57.75 93 SER A N 1
ATOM 765 C CA . SER A 1 93 ? 1.082 19.365 -20.885 1.00 57.75 93 SER A CA 1
ATOM 766 C C . SER A 1 93 ? 2.005 18.187 -21.249 1.00 57.75 93 SER A C 1
ATOM 768 O O . SER A 1 93 ? 2.661 18.198 -22.291 1.00 57.75 93 SER A O 1
ATOM 770 N N . TYR A 1 94 ? 1.908 17.098 -20.489 1.00 58.09 94 TYR A N 1
ATOM 771 C CA . TYR A 1 94 ? 2.149 15.751 -21.007 1.00 58.09 94 TYR A CA 1
ATOM 772 C C . TYR A 1 94 ? 1.033 14.819 -20.524 1.00 58.09 94 TYR A C 1
ATOM 774 O O . TYR A 1 94 ? 0.596 14.889 -19.375 1.00 58.09 94 TYR A O 1
ATOM 782 N N . LYS A 1 95 ? 0.536 13.953 -21.417 1.00 74.56 95 LYS A N 1
ATOM 783 C CA . LYS A 1 95 ? -0.454 12.916 -21.088 1.00 74.56 95 LYS A CA 1
ATOM 784 C C . LYS A 1 95 ? 0.242 11.783 -20.333 1.00 74.56 95 LYS A C 1
ATOM 786 O O . LYS A 1 95 ? 0.624 10.781 -20.933 1.00 74.56 95 LYS A O 1
ATOM 791 N N . PHE A 1 96 ? 0.437 11.958 -19.034 1.00 82.00 96 PHE A N 1
ATOM 792 C CA . PHE A 1 96 ? 0.952 10.894 -18.180 1.00 82.00 96 PHE A CA 1
ATOM 793 C C . PHE A 1 96 ? -0.112 9.835 -17.928 1.00 82.00 96 PHE A C 1
ATOM 795 O O . PHE A 1 96 ? -1.306 10.136 -17.837 1.00 82.00 96 PHE A O 1
ATOM 802 N N . LYS A 1 97 ? 0.323 8.582 -17.795 1.00 88.81 97 LYS A N 1
ATOM 803 C CA . LYS A 1 97 ? -0.565 7.534 -17.304 1.00 88.81 97 LYS A CA 1
ATOM 804 C C . LYS A 1 97 ? -0.739 7.715 -15.798 1.00 88.81 97 LYS A C 1
ATOM 806 O O . LYS A 1 97 ? 0.155 8.204 -15.109 1.00 88.81 97 LYS A O 1
ATOM 811 N N . ILE A 1 98 ? -1.876 7.274 -15.266 1.00 88.94 98 ILE A N 1
ATOM 812 C CA . ILE A 1 98 ? -2.171 7.395 -13.831 1.00 88.94 98 ILE A CA 1
ATOM 813 C C . ILE A 1 98 ? -1.116 6.702 -12.956 1.00 88.94 98 ILE A C 1
ATOM 815 O O . ILE A 1 98 ? -0.810 7.181 -11.869 1.00 88.94 98 ILE A O 1
ATOM 819 N N . GLN A 1 99 ? -0.513 5.611 -13.439 1.00 90.31 99 GLN A N 1
ATOM 820 C CA . GLN A 1 99 ? 0.553 4.911 -12.722 1.00 90.31 99 GLN A CA 1
ATOM 821 C C . GLN A 1 99 ? 1.806 5.785 -12.576 1.00 90.31 99 GLN A C 1
ATOM 823 O O . GLN A 1 99 ? 2.389 5.827 -11.495 1.00 90.31 99 GLN A O 1
ATOM 828 N N . ASP A 1 100 ? 2.179 6.519 -13.630 1.00 89.31 100 ASP A N 1
ATOM 829 C CA . ASP A 1 100 ? 3.333 7.426 -13.618 1.00 89.31 100 ASP A CA 1
ATOM 830 C C . ASP A 1 100 ? 3.085 8.585 -12.645 1.00 89.31 100 ASP A C 1
ATOM 832 O O . ASP A 1 100 ? 3.948 8.943 -11.847 1.00 89.31 100 ASP A O 1
ATOM 836 N N . MET A 1 101 ? 1.863 9.125 -12.662 1.00 91.06 101 MET A N 1
ATOM 837 C CA . MET A 1 101 ? 1.437 10.188 -11.752 1.00 91.06 101 MET A CA 1
ATOM 838 C C . MET A 1 101 ? 1.504 9.742 -10.286 1.00 91.06 101 MET A C 1
ATOM 840 O O . MET A 1 101 ? 2.071 10.448 -9.455 1.00 91.06 101 MET A O 1
ATOM 844 N N . LEU A 1 102 ? 0.976 8.556 -9.963 1.00 93.50 102 LEU A N 1
ATOM 845 C CA . LEU A 1 102 ? 1.038 8.001 -8.608 1.00 93.50 102 LEU A CA 1
ATOM 846 C C . LEU A 1 102 ? 2.484 7.752 -8.163 1.00 93.50 102 LEU A C 1
ATOM 848 O O . LEU A 1 102 ? 2.835 8.075 -7.031 1.00 93.50 102 LEU A O 1
ATOM 852 N N . ALA A 1 103 ? 3.337 7.227 -9.047 1.00 92.31 103 ALA A N 1
ATOM 853 C CA . ALA A 1 103 ? 4.748 7.009 -8.740 1.00 92.31 103 ALA A CA 1
ATOM 854 C C . ALA A 1 103 ? 5.477 8.328 -8.433 1.00 92.31 103 ALA A C 1
ATOM 856 O O . ALA A 1 103 ? 6.191 8.421 -7.436 1.00 92.31 103 ALA A O 1
ATOM 857 N N . ILE A 1 104 ? 5.253 9.367 -9.243 1.00 92.12 104 ILE A N 1
ATOM 858 C CA . ILE A 1 104 ? 5.846 10.694 -9.029 1.00 92.12 104 ILE A CA 1
ATOM 859 C C . ILE A 1 104 ? 5.332 11.322 -7.730 1.00 92.12 104 ILE A C 1
ATOM 861 O O . ILE A 1 104 ? 6.124 11.868 -6.964 1.00 92.12 104 ILE A O 1
ATOM 865 N N . PHE A 1 105 ? 4.038 11.194 -7.431 1.00 94.50 105 PHE A N 1
ATOM 866 C CA . PHE A 1 105 ? 3.477 11.655 -6.162 1.00 94.50 105 PHE A CA 1
ATOM 867 C C . PHE A 1 105 ? 4.150 10.986 -4.957 1.00 94.50 105 PHE A C 1
ATOM 869 O O . PHE A 1 105 ? 4.564 11.676 -4.027 1.00 94.50 105 PHE A O 1
ATOM 876 N N . LEU A 1 106 ? 4.342 9.661 -4.994 1.00 95.25 106 LEU A N 1
ATOM 877 C CA . LEU A 1 106 ? 5.052 8.941 -3.932 1.00 95.25 106 LEU A CA 1
ATOM 878 C C . LEU A 1 106 ? 6.498 9.431 -3.767 1.00 95.25 106 LEU A C 1
ATOM 880 O O . LEU A 1 106 ? 6.971 9.539 -2.640 1.00 95.25 106 LEU A O 1
ATOM 884 N N . ILE A 1 107 ? 7.191 9.765 -4.861 1.00 94.19 107 ILE A N 1
ATOM 885 C CA . ILE A 1 107 ? 8.551 10.329 -4.813 1.00 94.19 107 ILE A CA 1
ATOM 886 C C . ILE A 1 107 ? 8.552 11.708 -4.139 1.00 94.19 107 ILE A C 1
ATOM 888 O O . ILE A 1 107 ? 9.387 11.959 -3.269 1.00 94.19 107 ILE A O 1
ATOM 892 N N . ILE A 1 108 ? 7.616 12.586 -4.511 1.00 94.44 108 ILE A N 1
ATOM 893 C CA . ILE A 1 108 ? 7.476 13.928 -3.925 1.00 94.44 108 ILE A CA 1
ATOM 894 C C . ILE A 1 108 ? 7.208 13.825 -2.422 1.00 94.44 108 ILE A C 1
ATOM 896 O O . ILE A 1 108 ? 7.905 14.451 -1.623 1.00 94.44 108 ILE A O 1
ATOM 900 N N . GLU A 1 109 ? 6.230 13.011 -2.025 1.00 96.06 109 GLU A N 1
ATOM 901 C CA . GLU A 1 109 ? 5.881 12.818 -0.618 1.00 96.06 109 GLU A CA 1
ATOM 902 C C . GLU A 1 109 ? 7.024 12.168 0.173 1.00 96.06 109 GLU A C 1
ATOM 904 O O . GLU A 1 109 ? 7.320 12.591 1.290 1.00 96.06 109 GLU A O 1
ATOM 909 N N . ASN A 1 110 ? 7.755 11.222 -0.421 1.00 95.25 110 ASN A N 1
ATOM 910 C CA . ASN A 1 110 ? 8.946 10.654 0.205 1.00 95.25 110 ASN A CA 1
ATOM 911 C C . ASN A 1 110 ? 10.035 11.719 0.437 1.00 95.25 110 ASN A C 1
ATOM 913 O O . ASN A 1 110 ? 10.635 11.769 1.510 1.00 95.25 110 ASN A O 1
ATOM 917 N N . HIS A 1 111 ? 10.254 12.618 -0.530 1.00 94.94 111 HIS A N 1
ATOM 918 C CA . HIS A 1 111 ? 11.218 13.716 -0.403 1.00 94.94 111 HIS A CA 1
ATOM 919 C C . HIS A 1 111 ? 10.816 14.735 0.680 1.00 94.94 111 HIS A C 1
ATOM 921 O O . HIS A 1 111 ? 11.679 15.344 1.314 1.00 94.94 111 HIS A O 1
ATOM 927 N N . LYS A 1 112 ? 9.517 14.928 0.943 1.00 95.19 112 LYS A N 1
ATOM 928 C CA . LYS A 1 112 ? 9.043 15.795 2.040 1.00 95.19 112 LYS A CA 1
ATOM 929 C C . LYS A 1 112 ? 9.427 15.261 3.428 1.00 95.19 112 LYS A C 1
ATOM 931 O O . LYS A 1 112 ? 9.468 16.038 4.387 1.00 95.19 112 LYS A O 1
ATOM 936 N N . GLY A 1 113 ? 9.715 13.964 3.557 1.00 94.50 113 GLY A N 1
ATOM 937 C CA . GLY A 1 113 ? 10.160 13.347 4.804 1.00 94.50 113 GLY A CA 1
ATOM 938 C C . GLY A 1 113 ? 9.156 13.550 5.942 1.00 94.50 113 GLY A C 1
ATOM 939 O O . GLY A 1 113 ? 7.982 13.218 5.813 1.00 94.50 113 GLY A O 1
ATOM 940 N N . SER A 1 114 ? 9.598 14.130 7.064 1.00 95.19 114 SER A N 1
ATOM 941 C CA . SER A 1 114 ? 8.749 14.400 8.242 1.00 95.19 114 SER A CA 1
ATOM 942 C C . SER A 1 114 ? 7.579 15.348 7.995 1.00 95.19 114 SER A C 1
ATOM 944 O O . SER A 1 114 ? 6.655 15.365 8.801 1.00 95.19 114 SER A O 1
ATOM 946 N N . LYS A 1 115 ? 7.599 16.114 6.900 1.00 95.88 115 LYS A N 1
ATOM 947 C CA . LYS A 1 115 ? 6.507 17.022 6.532 1.00 95.88 115 LYS A CA 1
ATOM 948 C C . LYS A 1 115 ? 5.388 16.328 5.751 1.00 95.88 115 LYS A C 1
ATOM 950 O O . LYS A 1 115 ? 4.328 16.922 5.585 1.00 95.88 115 LYS A O 1
ATOM 955 N N . SER A 1 116 ? 5.614 15.111 5.253 1.00 96.62 116 SER A N 1
ATOM 956 C CA . SER A 1 116 ? 4.584 14.356 4.538 1.00 96.62 116 SER A CA 1
ATOM 957 C C . SER A 1 116 ? 3.573 13.771 5.515 1.00 96.62 116 SER A C 1
ATOM 959 O O . SER A 1 116 ? 3.942 13.062 6.453 1.00 96.62 116 SER A O 1
ATOM 961 N N . PHE A 1 117 ? 2.286 13.987 5.249 1.00 96.69 117 PHE A N 1
ATOM 962 C CA . PHE A 1 117 ? 1.219 13.292 5.971 1.00 96.69 117 PHE A CA 1
ATOM 963 C C . PHE A 1 117 ? 1.230 11.777 5.697 1.00 96.69 117 PHE A C 1
ATOM 965 O O . PHE A 1 117 ? 0.866 10.996 6.571 1.00 96.69 117 PHE A O 1
ATOM 972 N N . TRP A 1 118 ? 1.731 11.352 4.532 1.00 97.31 118 TRP A N 1
ATOM 973 C CA . TRP A 1 118 ? 1.832 9.953 4.105 1.00 97.31 118 TRP A CA 1
ATOM 974 C C . TRP A 1 118 ? 3.157 9.302 4.508 1.00 97.31 118 TRP A C 1
ATOM 976 O O . TRP A 1 118 ? 3.407 8.161 4.120 1.00 97.31 118 TRP A O 1
ATOM 986 N N . LYS A 1 119 ? 4.008 9.985 5.286 1.00 96.88 119 LYS A N 1
ATOM 987 C CA . LYS A 1 119 ? 5.327 9.481 5.690 1.00 96.88 119 LYS A CA 1
ATOM 988 C C . LYS A 1 119 ? 5.261 8.052 6.224 1.00 96.88 119 LYS A C 1
ATOM 990 O O . LYS A 1 119 ? 5.992 7.198 5.738 1.00 96.88 119 LYS A O 1
ATOM 995 N N . ASP A 1 120 ? 4.403 7.794 7.208 1.00 96.38 120 ASP A N 1
ATOM 996 C CA . ASP A 1 120 ? 4.357 6.495 7.890 1.00 96.38 120 ASP A CA 1
ATOM 997 C C . ASP A 1 120 ? 3.864 5.382 6.948 1.00 96.38 120 ASP A C 1
ATOM 999 O O . ASP A 1 120 ? 4.342 4.249 7.005 1.00 96.38 120 ASP A O 1
ATOM 1003 N N . TYR A 1 121 ? 2.977 5.720 6.004 1.00 96.25 121 TYR A N 1
ATOM 1004 C CA . TYR A 1 121 ? 2.601 4.827 4.908 1.00 96.25 121 TYR A CA 1
ATOM 1005 C C . TYR A 1 121 ? 3.781 4.534 3.980 1.00 96.25 121 TYR A C 1
ATOM 1007 O O . TYR A 1 121 ? 4.091 3.368 3.741 1.00 96.25 121 TYR A O 1
ATOM 1015 N N . ILE A 1 122 ? 4.478 5.565 3.507 1.00 95.75 122 ILE A N 1
ATOM 1016 C CA . ILE A 1 122 ? 5.606 5.425 2.580 1.00 95.75 122 ILE A CA 1
ATOM 1017 C C . ILE A 1 122 ? 6.756 4.642 3.225 1.00 95.75 122 ILE A C 1
ATOM 1019 O O . ILE A 1 122 ? 7.305 3.740 2.599 1.00 95.75 122 ILE A O 1
ATOM 1023 N N . GLN A 1 123 ? 7.079 4.918 4.490 1.00 93.88 123 GLN A N 1
ATOM 1024 C CA . GLN A 1 123 ? 8.119 4.204 5.238 1.00 93.88 123 GLN A CA 1
ATOM 1025 C C . GLN A 1 123 ? 7.775 2.730 5.475 1.00 93.88 123 GLN A C 1
ATOM 1027 O O . GLN A 1 123 ? 8.676 1.907 5.605 1.00 93.88 123 GLN A O 1
ATOM 1032 N N . SER A 1 124 ? 6.486 2.384 5.484 1.00 92.94 124 SER A N 1
ATOM 1033 C CA . SER A 1 124 ? 6.041 0.993 5.544 1.00 92.94 124 SER A CA 1
ATOM 1034 C C . SER A 1 124 ? 6.113 0.268 4.193 1.00 92.94 124 SER A C 1
ATOM 1036 O O . SER A 1 124 ? 5.933 -0.950 4.142 1.00 92.94 124 SER A O 1
ATOM 1038 N N . LEU A 1 125 ? 6.366 0.948 3.069 1.00 91.88 125 LEU A N 1
ATOM 1039 C CA . LEU A 1 125 ? 6.430 0.284 1.764 1.00 91.88 125 LEU A CA 1
ATOM 1040 C C . LEU A 1 125 ? 7.645 -0.656 1.658 1.00 91.88 125 LEU A C 1
ATOM 1042 O O . LEU A 1 125 ? 8.633 -0.499 2.373 1.00 91.88 125 LEU A O 1
ATOM 1046 N N . PRO A 1 126 ? 7.581 -1.707 0.816 1.00 88.00 126 PRO A N 1
ATOM 1047 C CA . PRO A 1 126 ? 8.714 -2.608 0.639 1.00 88.00 126 PRO A CA 1
ATOM 1048 C C . PRO A 1 126 ? 9.926 -1.867 0.071 1.00 88.00 126 PRO A C 1
ATOM 1050 O O . PRO A 1 126 ? 9.825 -1.211 -0.959 1.00 88.00 126 PRO A O 1
ATOM 1053 N N . ILE A 1 127 ? 11.082 -2.033 0.714 1.00 83.69 127 ILE A N 1
ATOM 1054 C CA . ILE A 1 127 ? 12.365 -1.507 0.215 1.00 83.69 127 ILE A CA 1
ATOM 1055 C C . ILE A 1 127 ? 12.886 -2.376 -0.937 1.00 83.69 127 ILE A C 1
ATOM 1057 O O . ILE A 1 127 ? 13.560 -1.903 -1.848 1.00 83.69 127 ILE A O 1
ATOM 1061 N N . ILE A 1 128 ? 12.571 -3.673 -0.897 1.00 80.88 128 ILE A N 1
ATOM 1062 C CA . ILE A 1 128 ? 12.997 -4.621 -1.922 1.00 80.88 128 ILE A CA 1
ATOM 1063 C C . ILE A 1 128 ? 12.114 -4.421 -3.160 1.00 80.88 128 ILE A C 1
ATOM 1065 O O . ILE A 1 128 ? 10.886 -4.468 -3.028 1.00 80.88 128 ILE A O 1
ATOM 1069 N N . PRO A 1 129 ? 12.710 -4.250 -4.356 1.00 76.62 129 PRO A N 1
ATOM 1070 C CA . PRO A 1 129 ? 11.956 -4.151 -5.594 1.00 76.62 129 PRO A CA 1
ATOM 1071 C C . PRO A 1 129 ? 11.025 -5.356 -5.788 1.00 76.62 129 PRO A C 1
ATOM 1073 O O . PRO A 1 129 ? 11.370 -6.479 -5.398 1.00 76.62 129 PRO A O 1
ATOM 1076 N N . PRO A 1 130 ? 9.855 -5.163 -6.418 1.00 80.00 130 PRO A N 1
ATOM 1077 C CA . PRO A 1 130 ? 8.979 -6.277 -6.753 1.00 80.00 130 PRO A CA 1
ATOM 1078 C C . PRO A 1 130 ? 9.713 -7.288 -7.639 1.00 80.00 130 PRO A C 1
ATOM 1080 O O . PRO A 1 130 ? 10.527 -6.919 -8.484 1.00 80.00 130 PRO A O 1
ATOM 1083 N N . LYS A 1 131 ? 9.401 -8.577 -7.479 1.00 82.81 131 LYS A N 1
ATOM 1084 C CA . LYS A 1 131 ? 9.948 -9.649 -8.321 1.00 82.81 131 LYS A CA 1
ATOM 1085 C C . LYS A 1 131 ? 9.282 -9.626 -9.700 1.00 82.81 131 LYS A C 1
ATOM 1087 O O . LYS A 1 131 ? 8.376 -10.407 -9.973 1.00 82.81 131 LYS A O 1
ATOM 1092 N N . LEU A 1 132 ? 9.691 -8.681 -10.542 1.00 88.56 132 LEU A N 1
ATOM 1093 C CA . LEU A 1 132 ? 9.213 -8.561 -11.917 1.00 88.56 132 LEU A CA 1
ATOM 1094 C C . LEU A 1 132 ? 10.033 -9.485 -12.829 1.00 88.56 132 LEU A C 1
ATOM 1096 O O . LEU A 1 132 ? 11.250 -9.561 -12.646 1.00 88.56 132 LEU A O 1
ATOM 1100 N N . PRO A 1 133 ? 9.423 -10.145 -13.834 1.00 89.88 133 PRO A N 1
ATOM 1101 C CA . PRO A 1 133 ? 10.133 -11.086 -14.703 1.00 89.88 133 PRO A CA 1
ATOM 1102 C C . PRO A 1 133 ? 11.405 -10.508 -15.342 1.00 89.88 133 PRO A C 1
ATOM 1104 O O . PRO A 1 133 ? 12.413 -11.189 -15.470 1.00 89.88 133 PRO A O 1
ATOM 1107 N N . TRP A 1 1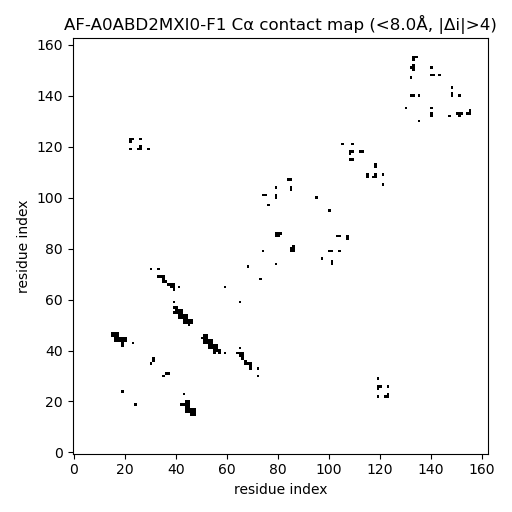34 ? 11.415 -9.224 -15.712 1.00 89.06 134 TRP A N 1
ATOM 1108 C CA . TRP A 1 134 ? 12.594 -8.593 -16.324 1.00 89.06 134 TRP A CA 1
ATOM 1109 C C . TRP A 1 134 ? 13.699 -8.198 -15.328 1.00 89.06 134 TRP A C 1
ATOM 1111 O O . TRP A 1 134 ? 14.799 -7.838 -15.754 1.00 89.06 134 TRP A O 1
ATOM 1121 N N . PHE A 1 135 ? 13.445 -8.274 -14.018 1.00 88.44 135 PHE A N 1
ATOM 1122 C CA . PHE A 1 135 ? 14.480 -8.150 -12.984 1.00 88.44 135 PHE A CA 1
ATOM 1123 C C . PHE A 1 135 ? 15.187 -9.477 -12.682 1.00 88.44 135 PHE A C 1
ATOM 1125 O O . PHE A 1 135 ? 16.227 -9.459 -12.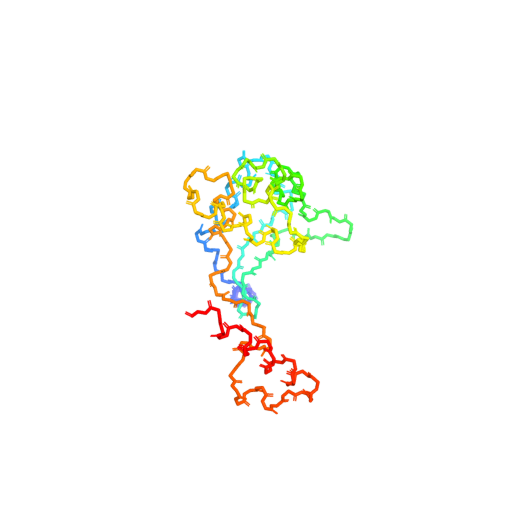025 1.00 88.44 135 PHE A O 1
ATOM 1132 N N . SER A 1 136 ? 14.685 -10.605 -13.198 1.00 89.25 136 SER A N 1
ATOM 1133 C CA . SER A 1 136 ? 15.366 -11.900 -13.124 1.00 89.25 136 SER A CA 1
ATOM 1134 C C . SER A 1 136 ? 16.740 -11.871 -13.789 1.00 89.25 136 SER A C 1
ATOM 1136 O O . SER A 1 136 ? 17.044 -11.018 -14.639 1.00 89.25 136 SER A O 1
ATOM 1138 N N . LYS A 1 137 ? 17.599 -12.813 -13.397 1.00 89.25 137 LYS A N 1
ATOM 1139 C CA . LYS A 1 137 ? 18.919 -12.961 -14.018 1.00 89.25 137 LYS A CA 1
ATOM 1140 C C . LYS A 1 137 ? 18.776 -13.451 -15.462 1.00 89.25 137 LYS A C 1
ATOM 1142 O O . LYS A 1 137 ? 17.736 -13.988 -15.835 1.00 89.25 137 LYS A O 1
ATOM 1147 N N . MET A 1 138 ? 19.787 -13.222 -16.302 1.00 87.44 138 MET A N 1
ATOM 1148 C CA . MET A 1 138 ? 19.670 -13.588 -17.725 1.00 87.44 138 MET A CA 1
ATOM 1149 C C . MET A 1 138 ? 19.548 -15.106 -17.902 1.00 87.44 138 MET A C 1
ATOM 1151 O O . MET A 1 138 ? 18.793 -15.546 -18.761 1.00 87.44 138 MET A O 1
ATOM 1155 N N . GLU A 1 139 ? 20.199 -15.882 -17.034 1.00 91.88 139 GLU A N 1
ATOM 1156 C CA . GLU A 1 139 ? 20.126 -17.345 -17.022 1.00 91.88 139 GLU A CA 1
ATOM 1157 C C . GLU A 1 139 ? 18.715 -17.836 -16.664 1.00 91.88 139 GLU A C 1
ATOM 1159 O O . GLU A 1 139 ? 18.244 -18.825 -17.205 1.00 91.88 139 GLU A O 1
ATOM 1164 N N . GLU A 1 140 ? 18.003 -17.129 -15.781 1.00 92.19 140 GLU A N 1
ATOM 1165 C CA . GLU A 1 140 ? 16.616 -17.457 -15.418 1.00 92.19 140 GLU A CA 1
ATOM 1166 C C . GLU A 1 140 ? 15.645 -17.111 -16.554 1.00 92.19 1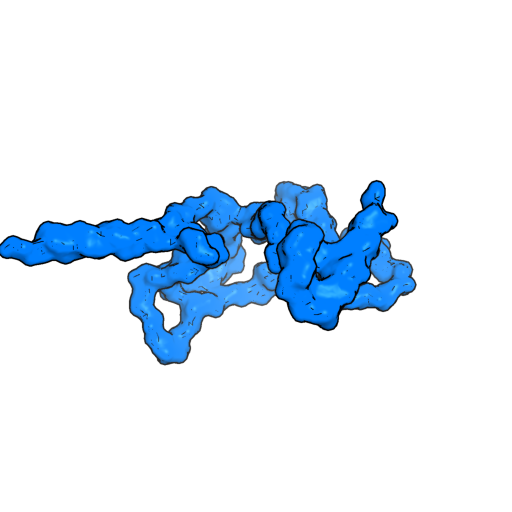40 GLU A C 1
ATOM 1168 O O . GLU A 1 140 ? 14.741 -17.888 -16.862 1.00 92.19 140 GLU A O 1
ATOM 1173 N N . ILE A 1 141 ? 15.859 -15.960 -17.204 1.00 91.50 141 ILE A N 1
ATOM 1174 C CA . ILE A 1 141 ? 15.049 -15.492 -18.337 1.00 91.50 141 ILE A CA 1
ATOM 1175 C C . ILE A 1 141 ? 15.138 -16.472 -19.515 1.00 91.50 141 ILE A C 1
ATOM 1177 O O . ILE A 1 141 ? 14.188 -16.596 -20.289 1.00 91.50 141 ILE A O 1
ATOM 1181 N N . GLU A 1 142 ? 16.241 -17.209 -19.653 1.00 91.88 142 GLU A N 1
ATOM 1182 C CA . GLU A 1 142 ? 16.398 -18.227 -20.691 1.00 91.88 142 GLU A CA 1
ATOM 1183 C C . GLU A 1 142 ? 15.358 -19.356 -20.593 1.00 91.88 142 GLU A C 1
ATOM 1185 O O . GLU A 1 142 ? 14.935 -19.889 -21.620 1.00 91.88 142 GLU A O 1
ATOM 1190 N N . TYR A 1 143 ? 14.862 -19.652 -19.393 1.00 94.31 143 TYR A N 1
ATOM 1191 C CA . TYR A 1 143 ? 13.820 -20.658 -19.178 1.00 94.31 143 TYR A CA 1
ATOM 1192 C C . TYR A 1 143 ? 12.398 -20.117 -19.361 1.00 94.31 143 TYR A C 1
ATOM 1194 O O . TYR A 1 143 ? 11.433 -20.876 -19.266 1.00 94.31 143 TYR A O 1
ATOM 1202 N N . PHE A 1 144 ? 12.231 -18.815 -19.606 1.00 94.94 144 PHE A N 1
ATOM 1203 C CA . PHE A 1 144 ? 10.906 -18.238 -19.801 1.00 94.94 144 PHE A CA 1
ATOM 1204 C C . PHE A 1 144 ? 10.324 -18.615 -21.170 1.00 94.94 144 PHE A C 1
ATOM 1206 O O . PHE A 1 144 ? 11.078 -18.772 -22.140 1.00 94.94 144 PHE A O 1
ATOM 1213 N N . PRO A 1 145 ? 8.982 -18.695 -21.282 1.00 96.12 145 PRO A N 1
ATOM 1214 C CA . PRO A 1 145 ? 8.301 -18.775 -22.571 1.00 96.12 145 PRO A CA 1
ATOM 1215 C C . PRO A 1 145 ? 8.781 -17.675 -23.522 1.00 96.12 145 PRO A C 1
ATOM 1217 O O . PRO A 1 145 ? 9.134 -16.577 -23.078 1.00 96.12 145 PRO A O 1
ATOM 1220 N N . LYS A 1 146 ? 8.795 -17.965 -24.826 1.00 93.88 146 LYS A N 1
ATOM 1221 C CA . LYS A 1 146 ? 9.400 -17.102 -25.851 1.00 93.88 146 LYS A CA 1
ATOM 1222 C C . LYS A 1 146 ? 8.883 -15.661 -25.777 1.00 93.88 146 LYS A C 1
ATOM 1224 O O . LYS A 1 146 ? 9.678 -14.726 -25.761 1.00 93.88 146 LYS A O 1
ATOM 1229 N N . GLU A 1 147 ? 7.574 -15.496 -25.645 1.00 92.19 147 GLU A N 1
ATOM 1230 C CA . GLU A 1 147 ? 6.898 -14.199 -25.596 1.00 92.19 147 GLU A CA 1
ATOM 1231 C C . GLU A 1 147 ? 7.334 -13.389 -24.366 1.00 92.19 147 GLU A C 1
ATOM 1233 O O . GLU A 1 147 ? 7.602 -12.189 -24.445 1.00 92.19 147 GLU A O 1
ATOM 1238 N N . LEU A 1 148 ? 7.456 -14.056 -23.213 1.00 93.31 148 LEU A N 1
ATOM 1239 C CA . LEU A 1 148 ? 7.889 -13.417 -21.973 1.00 93.31 148 LEU A CA 1
ATOM 1240 C C . LEU A 1 148 ? 9.377 -13.056 -22.026 1.00 93.31 148 LEU A C 1
ATOM 1242 O O . LEU A 1 148 ? 9.766 -11.988 -21.558 1.00 93.31 148 LEU A O 1
ATOM 1246 N N . LYS A 1 149 ? 10.203 -13.911 -22.634 1.00 93.38 149 LYS A N 1
ATOM 1247 C CA . LYS A 1 149 ? 11.636 -13.672 -22.835 1.00 93.38 149 LYS A CA 1
ATOM 1248 C C . LYS A 1 149 ? 11.883 -12.414 -23.672 1.00 93.38 149 LYS A C 1
ATOM 1250 O O . LYS A 1 149 ? 12.657 -11.554 -23.251 1.00 93.38 149 LYS A O 1
ATOM 1255 N N . GLU A 1 150 ? 11.196 -12.272 -24.806 1.00 91.88 150 GLU A N 1
ATOM 1256 C CA . GLU A 1 150 ? 11.289 -11.091 -25.679 1.00 91.88 150 GLU A CA 1
ATOM 1257 C C . GLU A 1 150 ? 10.897 -9.809 -24.929 1.00 91.88 150 GLU A C 1
ATOM 1259 O O . GLU A 1 150 ? 11.656 -8.834 -24.909 1.00 91.88 150 GLU A O 1
ATOM 1264 N N . MET A 1 151 ? 9.769 -9.840 -24.211 1.00 92.31 151 MET A N 1
ATOM 1265 C CA . MET A 1 151 ? 9.322 -8.728 -23.368 1.00 92.31 151 MET A CA 1
ATOM 1266 C C . MET A 1 151 ? 10.343 -8.367 -22.282 1.00 92.31 151 MET A C 1
ATOM 1268 O O . MET A 1 151 ? 10.650 -7.189 -22.081 1.00 92.31 151 MET A O 1
ATOM 1272 N N . CYS A 1 152 ? 10.912 -9.363 -21.598 1.00 92.44 152 CYS A N 1
ATOM 1273 C CA . CYS A 1 152 ? 11.916 -9.150 -20.560 1.00 92.44 152 CYS A CA 1
ATOM 1274 C C . CYS A 1 152 ? 13.169 -8.453 -21.098 1.00 92.44 152 CYS A C 1
ATOM 1276 O O . CYS A 1 152 ? 13.666 -7.524 -20.459 1.00 92.44 152 CYS A O 1
ATOM 1278 N N . VAL A 1 153 ? 13.661 -8.862 -22.271 1.00 87.12 153 VAL A N 1
ATOM 1279 C CA . VAL A 1 153 ? 14.829 -8.242 -22.916 1.00 87.12 153 VAL A CA 1
ATOM 1280 C C . VAL A 1 153 ? 14.548 -6.775 -23.249 1.00 87.12 153 VAL A C 1
ATOM 1282 O O . VAL A 1 153 ? 15.362 -5.908 -22.916 1.00 87.12 153 VAL A O 1
ATOM 1285 N N . ILE A 1 154 ? 13.375 -6.474 -23.819 1.00 89.06 154 ILE A N 1
ATOM 1286 C CA . ILE A 1 154 ? 12.973 -5.100 -24.149 1.00 89.06 154 ILE A CA 1
ATOM 1287 C C . ILE A 1 154 ? 12.913 -4.241 -22.879 1.00 89.06 154 ILE A C 1
ATOM 1289 O O . ILE A 1 154 ? 13.606 -3.224 -22.793 1.00 89.06 154 ILE A O 1
ATOM 1293 N N . CYS A 1 155 ? 12.155 -4.665 -21.862 1.00 88.19 155 CYS A N 1
ATOM 1294 C CA . CYS A 1 155 ? 12.002 -3.924 -20.606 1.00 88.19 155 CYS A CA 1
ATOM 1295 C C . CYS A 1 155 ? 13.344 -3.673 -19.904 1.00 88.19 155 CYS A C 1
ATOM 1297 O O . CYS A 1 155 ? 13.605 -2.562 -19.440 1.00 88.19 155 CYS A O 1
ATOM 1299 N N . LYS A 1 156 ? 14.225 -4.679 -19.861 1.00 86.94 156 LYS A N 1
ATOM 1300 C CA . LYS A 1 156 ? 15.539 -4.570 -19.215 1.00 86.94 156 LYS A CA 1
ATOM 1301 C C . LYS A 1 156 ? 16.478 -3.632 -19.975 1.00 86.94 156 LYS A C 1
ATOM 1303 O O . LYS A 1 156 ? 17.245 -2.903 -19.347 1.00 86.94 156 LYS A O 1
ATOM 1308 N N . SER A 1 157 ? 16.401 -3.610 -21.308 1.00 84.56 157 SER A N 1
ATOM 1309 C CA . SER A 1 157 ? 17.180 -2.683 -22.138 1.00 84.56 157 SER A CA 1
ATOM 1310 C C . SER A 1 157 ? 16.751 -1.223 -21.938 1.00 84.56 157 SER A C 1
ATOM 1312 O O . SER A 1 157 ? 17.606 -0.354 -21.783 1.00 84.56 157 SER A O 1
ATOM 1314 N N . ASN A 1 158 ? 15.441 -0.967 -21.842 1.00 82.38 158 ASN A N 1
ATOM 1315 C CA . ASN A 1 158 ? 14.894 0.361 -21.562 1.00 82.38 158 ASN A CA 1
ATOM 1316 C C . ASN A 1 158 ? 15.280 0.858 -20.165 1.00 82.38 158 ASN A C 1
ATOM 1318 O O . ASN A 1 158 ? 15.606 2.028 -20.013 1.00 82.38 158 ASN A O 1
ATOM 1322 N N . PHE A 1 159 ? 15.312 -0.026 -19.162 1.00 78.94 159 PHE A N 1
ATOM 1323 C CA . PHE A 1 159 ? 15.725 0.335 -17.804 1.00 78.94 159 PHE A CA 1
ATOM 1324 C C . PHE A 1 159 ? 17.195 0.783 -17.727 1.00 78.94 159 PHE A C 1
ATOM 1326 O O . PHE A 1 159 ? 17.507 1.759 -17.055 1.00 78.94 159 PHE A O 1
ATO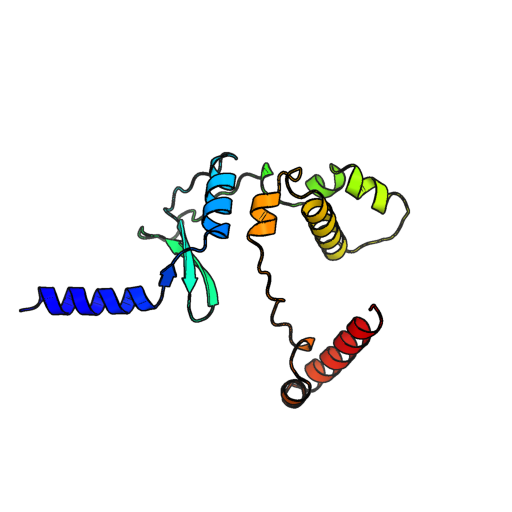M 1333 N N . LYS A 1 160 ? 18.105 0.111 -18.449 1.00 63.47 160 LYS A N 1
ATOM 1334 C CA . LYS A 1 160 ? 19.541 0.453 -18.449 1.00 63.47 160 LYS A CA 1
ATOM 1335 C C . LYS A 1 160 ? 19.880 1.763 -19.163 1.00 63.47 160 LYS A C 1
ATOM 1337 O O . LYS A 1 160 ? 20.960 2.287 -18.943 1.00 63.47 160 LYS A O 1
ATOM 1342 N N . LYS A 1 161 ? 19.006 2.270 -20.035 1.00 51.84 161 LYS A N 1
ATOM 1343 C CA . LYS A 1 161 ? 19.250 3.501 -20.808 1.00 51.84 161 LYS A CA 1
ATOM 1344 C C . LYS A 1 161 ? 18.936 4.794 -20.038 1.00 51.84 161 LYS A C 1
ATOM 1346 O O . LYS A 1 161 ? 19.129 5.867 -20.595 1.00 51.84 161 LYS A O 1
ATOM 1351 N N . VAL A 1 162 ? 18.420 4.701 -18.810 1.00 48.81 162 VAL A N 1
ATOM 1352 C CA . VAL A 1 162 ? 17.914 5.849 -18.025 1.00 48.81 162 VAL A CA 1
ATOM 1353 C C . VAL A 1 162 ? 18.783 6.150 -16.786 1.00 48.81 162 VAL A C 1
ATOM 1355 O O . VAL A 1 162 ? 18.447 7.034 -16.006 1.00 48.81 162 VAL A O 1
ATOM 1358 N N . GLY A 1 163 ? 19.908 5.449 -16.600 1.00 38.53 163 GLY A N 1
ATOM 1359 C CA . GLY A 1 163 ? 20.914 5.737 -15.566 1.00 38.53 163 GLY A CA 1
ATOM 1360 C C . GLY A 1 163 ? 22.259 6.061 -16.188 1.00 38.53 163 GLY A C 1
ATOM 1361 O O . GLY A 1 163 ? 22.985 6.873 -15.580 1.00 38.53 163 GLY A O 1
#

Mean predicted aligned error: 8.68 Å

Nearest PDB structures (foldseek):
  6wk2-assembly1_A  TM=7.609E-01  e=1.915E-03  Homo sapiens
  6ict-assembly1_A  TM=7.534E-01  e=3.115E-03  Homo sapiens
  3smt-assembly1_A  TM=7.069E-01  e=3.115E-03  Homo sapiens
  6ox1-assembly2_B  TM=7.157E-01  e=3.310E-03  Homo sapiens
  6ox4-assembly1_A  TM=6.792E-01  e=4.766E-03  Homo sapiens

Foldseek 3Di:
DVPVVVVVVVVVVCVQWADDDPLVVLVVVLQVVVVWDQPQQKDWTQGPPPGIDIDGPDDDDPPDDRGDGDPVLDDDPVVQVPDPVSCVVVVDDDPDDVVVSSVVVLVVLVVCAPNRSCNSVSSSDDPDDPPDLLVDDLVSLVPDDPVSSVVSVVVVVVVVVPD

Organism: NCBI:txid559131

Sequence (163 aa):
MGRTKRIRTRRKTTQIIGESTDDINVLMHWMRSNNWKNTSHIKCSFFHLTGRGIHSTKKIENGDILIKVPYSLLITYSTLTESDEFMRIFKHSYKFKIQDMLAIFLIIENHKGSKSFWKDYIQSLPIIPPKLPWFSKMEEIEYFPKELKEMCVICKSNFKKVG

Solvent-accessible surface area (backbone atoms only — not comparable to full-atom values): 10026 Å² total; per-residue (Å²): 138,60,67,68,57,53,53,56,52,55,56,56,62,50,68,53,54,46,72,61,54,69,48,53,55,50,29,56,48,54,42,42,77,61,76,35,61,74,83,42,49,67,44,62,28,28,29,86,88,79,39,75,47,76,47,54,85,54,91,81,60,92,89,61,76,71,79,64,77,53,72,90,77,54,89,47,73,68,60,48,69,70,31,66,72,54,42,65,72,59,72,69,86,68,95,69,53,70,68,57,52,52,52,52,49,53,52,53,41,57,73,47,38,92,76,26,91,57,33,48,58,61,68,48,49,80,86,67,77,77,94,45,77,46,76,50,53,73,78,59,39,67,74,42,58,70,71,57,32,56,51,25,54,53,55,40,54,59,59,66,74,76,116